Protein AF-A0A8D8M6K4-F1 (afdb_monomer_lite)

Radius of gyration: 22.39 Å; chains: 1; bounding box: 41×68×42 Å

Secondary structure (DSSP, 8-state):
----------PPPPGGG---TTTTT-PPP-TTPPPP-----HHHHS---B----TTSHHHHHHHHHH--SS---EEEETTEEEEGGGGGTHHHHHT----TT-------TTS--

Sequence (114 aa):
MLSNGGCDSMRAMPMKQWKSPWFANIQPPNPNRPKYVPSQDPSVRMLQYEEFCSENGEIKQLLQSTFTNSFRKGYVRTREVCLPEYYKDFGDQILDMDVRDDDVWMCSFPKSGE

Organism: NCBI:txid428564

Foldseek 3Di:
DDDPPDPDDPDPDPPPPPPDPVPVPPDDQDPPPPPDDQDPDPLLQDWDKADDDDPVCVVQVCQCVPPDDPVQHGWIDTPNDIDGPCCVVCVNVVSVPDDDSPDDDDDDDPPPPD

pLDDT: mean 75.3, std 18.29, range [32.88, 93.69]

InterPro domains:
  IPR027417 P-loop containing nucleoside triphosphate hydrolase [G3DSA:3.40.50.300] (43-114)
  IPR027417 P-loop containing nucleoside triphosphate hydrolase [SSF52540] (71-113)

Structure (mmCIF, N/CA/C/O backbone):
data_AF-A0A8D8M6K4-F1
#
_entry.id   AF-A0A8D8M6K4-F1
#
loop_
_atom_site.group_PDB
_atom_site.id
_atom_site.type_symbol
_atom_site.label_atom_id
_atom_site.label_alt_id
_atom_site.label_comp_id
_atom_site.label_asym_id
_atom_site.label_entity_id
_atom_site.label_seq_id
_atom_site.pdbx_PDB_ins_code
_atom_site.Cartn_x
_atom_site.Cartn_y
_atom_site.Cartn_z
_atom_site.occupancy
_atom_site.B_iso_or_equiv
_atom_site.auth_seq_id
_atom_site.auth_comp_id
_atom_site.auth_asym_id
_atom_site.auth_atom_id
_atom_site.pdbx_PDB_model_num
ATOM 1 N N . MET A 1 1 ? 3.017 51.948 -11.604 1.00 37.12 1 MET A N 1
ATOM 2 C CA . MET A 1 1 ? 2.982 51.346 -12.954 1.00 37.12 1 MET A CA 1
ATOM 3 C C . MET A 1 1 ? 3.620 49.976 -12.847 1.00 37.12 1 MET A C 1
ATOM 5 O O . MET A 1 1 ? 4.673 49.867 -12.235 1.00 37.12 1 MET A O 1
ATOM 9 N N . LEU A 1 2 ? 2.893 48.949 -13.278 1.00 34.75 2 LEU A N 1
ATOM 10 C CA . LEU A 1 2 ? 3.149 47.543 -12.971 1.00 34.75 2 LEU A CA 1
ATOM 11 C C . LEU A 1 2 ? 4.446 47.041 -13.622 1.00 34.75 2 LEU A C 1
ATOM 13 O O . LEU A 1 2 ? 4.716 47.319 -14.787 1.00 34.75 2 LEU A O 1
ATOM 17 N N . SER A 1 3 ? 5.227 46.299 -12.839 1.00 34.25 3 SER A N 1
ATOM 18 C CA . SER A 1 3 ? 6.395 45.541 -13.271 1.00 34.25 3 SER A CA 1
ATOM 19 C C . SER A 1 3 ? 5.965 44.360 -14.142 1.00 34.25 3 SER A C 1
ATOM 21 O O . SER A 1 3 ? 5.304 43.442 -13.654 1.00 34.25 3 SER A O 1
ATOM 23 N N . ASN A 1 4 ? 6.388 44.342 -15.404 1.00 36.78 4 ASN A N 1
ATOM 24 C CA . ASN A 1 4 ? 6.349 43.136 -16.226 1.00 36.78 4 ASN A CA 1
ATOM 25 C C . ASN A 1 4 ? 7.514 42.225 -15.812 1.00 36.78 4 ASN A C 1
ATOM 27 O O . ASN A 1 4 ? 8.597 42.276 -16.389 1.00 36.78 4 ASN A O 1
ATOM 31 N N . GLY A 1 5 ? 7.298 41.426 -14.765 1.00 34.69 5 GLY A N 1
ATOM 32 C CA . GLY A 1 5 ? 8.163 40.306 -14.405 1.00 34.69 5 GLY A CA 1
ATOM 33 C C . GLY A 1 5 ? 7.831 39.119 -15.299 1.00 34.69 5 GLY A C 1
ATOM 34 O O . GLY A 1 5 ? 6.907 38.364 -15.007 1.00 34.69 5 GLY A O 1
ATOM 35 N N . GLY A 1 6 ? 8.547 39.013 -16.417 1.00 32.88 6 GLY A N 1
ATOM 36 C CA . GLY A 1 6 ? 8.436 37.914 -17.366 1.00 32.88 6 GLY A CA 1
ATOM 37 C C . GLY A 1 6 ? 8.743 36.572 -16.708 1.00 32.88 6 GLY A C 1
ATOM 38 O O . GLY A 1 6 ? 9.836 36.336 -16.198 1.00 32.88 6 GLY A O 1
ATOM 39 N N . CYS A 1 7 ? 7.739 35.705 -16.751 1.00 40.34 7 CYS A N 1
ATOM 40 C CA . CYS A 1 7 ? 7.872 34.261 -16.798 1.00 40.34 7 CYS A CA 1
ATOM 41 C C . CYS A 1 7 ? 8.846 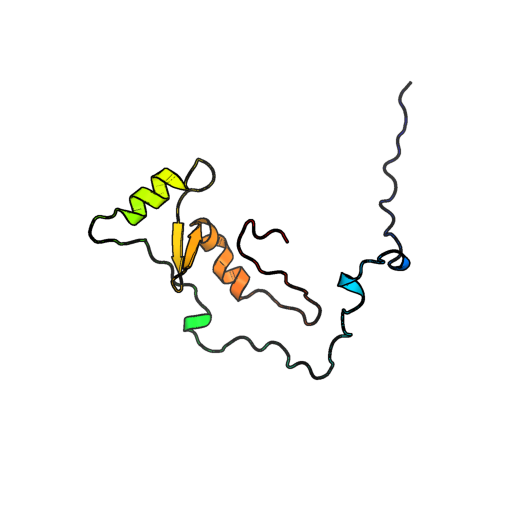33.907 -17.933 1.00 40.34 7 CYS A C 1
ATOM 43 O O . CYS A 1 7 ? 8.442 33.850 -19.088 1.00 40.34 7 CYS A O 1
ATOM 45 N N . ASP A 1 8 ? 10.120 33.694 -17.619 1.00 38.94 8 ASP A N 1
ATOM 46 C CA . ASP A 1 8 ? 11.066 33.125 -18.570 1.00 38.94 8 ASP A CA 1
ATOM 47 C C . ASP A 1 8 ? 12.019 32.158 -17.869 1.00 38.94 8 ASP A C 1
ATOM 49 O O . ASP A 1 8 ? 12.852 32.528 -17.044 1.00 38.94 8 ASP A O 1
ATOM 53 N N . SER A 1 9 ? 11.919 30.898 -18.298 1.00 43.06 9 SER A N 1
ATOM 54 C CA . SER A 1 9 ? 13.020 29.942 -18.340 1.00 43.06 9 SER A CA 1
ATOM 55 C C . SER A 1 9 ? 13.633 29.556 -16.984 1.00 43.06 9 SER A C 1
ATOM 57 O O . SER A 1 9 ? 14.734 29.993 -16.638 1.00 43.06 9 SER A O 1
ATOM 59 N N . MET A 1 10 ? 13.053 28.544 -16.323 1.00 41.06 10 MET A N 1
ATOM 60 C CA . MET A 1 10 ? 13.883 27.554 -15.618 1.00 41.06 10 MET A CA 1
ATOM 61 C C . MET A 1 10 ? 14.760 26.857 -16.663 1.00 41.06 10 MET A C 1
ATOM 63 O O . MET A 1 10 ? 14.402 25.844 -17.258 1.00 41.06 10 MET A O 1
ATOM 67 N N . ARG A 1 11 ? 15.897 27.484 -16.961 1.00 48.31 11 ARG A N 1
ATOM 68 C CA . ARG A 1 11 ? 16.916 26.949 -17.851 1.00 48.31 11 ARG A CA 1
ATOM 69 C C . ARG A 1 11 ? 17.529 25.761 -17.116 1.00 48.31 11 ARG A C 1
ATOM 71 O O . ARG A 1 11 ? 18.027 25.934 -16.005 1.00 48.31 11 ARG A O 1
ATOM 78 N N . ALA A 1 12 ? 17.466 24.572 -17.7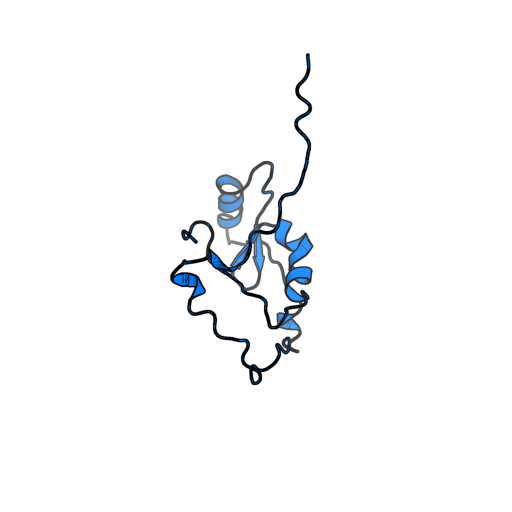13 1.00 52.44 12 ALA A N 1
ATOM 79 C CA . ALA A 1 12 ? 18.151 23.395 -17.195 1.00 52.44 12 ALA A CA 1
ATOM 80 C C . ALA A 1 12 ? 19.613 23.762 -16.897 1.00 52.44 12 ALA A C 1
ATOM 82 O O . ALA A 1 12 ? 20.344 24.209 -17.787 1.00 52.44 12 ALA A O 1
ATOM 83 N N . MET A 1 13 ? 20.021 23.644 -15.633 1.00 43.19 13 MET A N 1
ATOM 84 C CA . MET A 1 13 ? 21.399 23.924 -15.257 1.00 43.19 13 MET A CA 1
ATOM 85 C C . MET A 1 13 ? 22.311 22.810 -15.792 1.00 43.19 13 MET A C 1
ATOM 87 O O . MET A 1 13 ? 21.968 21.632 -15.678 1.00 43.19 13 MET A O 1
ATOM 91 N N . PRO A 1 14 ? 23.477 23.140 -16.377 1.00 51.41 14 PRO A N 1
ATOM 92 C CA . PRO A 1 14 ? 24.409 22.134 -16.872 1.00 51.41 14 PRO A CA 1
ATOM 93 C C . PRO A 1 14 ? 24.903 21.236 -15.730 1.00 51.41 14 PRO A C 1
ATOM 95 O O . PRO A 1 14 ? 25.371 21.745 -14.713 1.00 51.41 14 PRO A O 1
ATOM 98 N N . MET A 1 15 ? 24.906 19.912 -15.937 1.00 51.25 15 MET A N 1
ATOM 99 C CA . MET A 1 15 ? 25.318 18.867 -14.970 1.00 51.25 15 MET A CA 1
ATOM 100 C C . MET A 1 15 ? 26.728 19.024 -14.352 1.00 51.25 15 MET A C 1
ATOM 102 O O . MET A 1 15 ? 27.127 18.246 -13.492 1.00 51.25 15 MET A O 1
ATOM 106 N N . LYS A 1 16 ? 27.514 20.028 -14.749 1.00 49.31 16 LYS A N 1
ATOM 107 C CA . LYS A 1 16 ? 28.923 20.195 -14.360 1.00 49.31 16 LYS A CA 1
ATOM 108 C C . LYS A 1 16 ? 29.142 20.780 -12.955 1.00 49.31 16 LYS A C 1
ATOM 110 O O . LYS A 1 16 ? 30.292 20.922 -12.550 1.00 49.31 16 LYS A O 1
ATOM 115 N N . GLN A 1 17 ? 28.086 21.133 -12.217 1.00 45.94 17 GLN A N 1
ATOM 116 C CA . GLN A 1 17 ? 28.198 21.751 -10.883 1.00 45.94 17 GLN A CA 1
ATOM 117 C C . GLN A 1 17 ? 27.845 20.830 -9.707 1.00 45.94 17 GLN A C 1
ATOM 119 O O . GLN A 1 17 ? 27.994 21.237 -8.557 1.00 45.94 17 GLN A O 1
ATOM 124 N N . TRP A 1 18 ? 27.459 19.576 -9.952 1.00 50.31 18 TRP A N 1
ATOM 125 C CA . TRP A 1 18 ? 27.117 18.649 -8.875 1.00 50.31 18 TRP A CA 1
ATOM 126 C C . TRP A 1 18 ? 28.378 18.024 -8.244 1.00 50.31 18 TRP A C 1
ATOM 128 O O . TRP A 1 18 ? 28.733 16.883 -8.516 1.00 50.31 18 TRP A O 1
ATOM 138 N N . LYS A 1 19 ? 29.096 18.773 -7.395 1.00 46.31 19 LYS A N 1
ATOM 139 C CA . LYS A 1 19 ? 30.249 18.267 -6.615 1.00 46.31 19 LYS A CA 1
ATOM 140 C C . LYS A 1 19 ? 29.826 17.659 -5.273 1.00 46.31 19 LYS A C 1
ATOM 142 O O . LYS A 1 19 ? 30.417 17.951 -4.239 1.00 46.31 19 LYS A O 1
ATOM 147 N N . SER A 1 20 ? 28.781 16.839 -5.275 1.00 53.75 20 SER A N 1
ATOM 148 C CA . SER A 1 20 ? 28.431 16.054 -4.090 1.00 53.75 20 SER A CA 1
ATOM 149 C C . SER A 1 20 ? 29.238 14.747 -4.101 1.00 53.75 20 SER A C 1
ATOM 151 O O . SER A 1 20 ? 29.188 14.041 -5.112 1.00 53.75 20 SER A O 1
ATOM 153 N N . PRO A 1 21 ? 29.952 14.387 -3.013 1.00 56.56 21 PRO A N 1
ATOM 154 C CA . PRO A 1 21 ? 30.685 13.119 -2.912 1.00 56.56 21 PRO A CA 1
ATOM 155 C C . PRO A 1 21 ? 29.800 11.890 -3.165 1.00 56.56 21 PRO A C 1
ATOM 157 O O . PRO A 1 21 ? 30.285 10.864 -3.628 1.00 56.56 21 PRO A O 1
ATOM 160 N N . TRP A 1 22 ? 28.494 12.022 -2.919 1.00 53.97 22 TRP A N 1
ATOM 161 C CA . TRP A 1 22 ? 27.492 10.976 -3.114 1.00 53.97 22 TRP A CA 1
ATOM 162 C C . TRP A 1 22 ? 27.282 10.587 -4.582 1.00 53.97 22 TRP A C 1
ATOM 164 O O . TRP A 1 22 ? 26.998 9.433 -4.877 1.00 53.97 22 TRP A O 1
ATOM 174 N N . PHE A 1 23 ? 27.469 11.523 -5.516 1.00 52.75 23 PHE A N 1
ATOM 175 C CA . PHE A 1 23 ? 27.247 11.276 -6.946 1.00 52.75 23 PHE A CA 1
ATOM 176 C C . PHE A 1 23 ? 28.527 10.872 -7.687 1.00 52.75 23 PHE A C 1
ATOM 178 O O . PHE A 1 23 ? 28.463 10.436 -8.833 1.00 52.75 23 PHE A O 1
ATOM 185 N N . ALA A 1 24 ? 29.692 10.974 -7.039 1.00 54.94 24 ALA A N 1
ATOM 186 C CA . ALA A 1 24 ? 30.980 10.634 -7.643 1.00 54.94 24 ALA A CA 1
ATOM 187 C C . ALA A 1 24 ? 31.166 9.121 -7.891 1.00 54.94 24 ALA A C 1
ATOM 189 O O . ALA A 1 24 ? 32.056 8.742 -8.646 1.00 54.94 24 ALA A O 1
ATOM 190 N N . ASN A 1 25 ? 30.325 8.274 -7.285 1.00 54.53 25 ASN A N 1
ATOM 191 C CA . ASN A 1 25 ? 30.414 6.811 -7.344 1.00 54.53 25 ASN A CA 1
ATOM 192 C C . ASN A 1 25 ? 29.244 6.140 -8.079 1.00 54.53 25 ASN A C 1
ATOM 194 O O . ASN A 1 25 ? 29.075 4.924 -7.966 1.00 54.53 25 ASN A O 1
ATOM 198 N N . ILE A 1 26 ? 28.442 6.890 -8.843 1.00 60.25 26 ILE A N 1
ATOM 199 C CA . ILE A 1 26 ? 27.442 6.264 -9.713 1.00 60.25 26 ILE A CA 1
ATOM 200 C C . ILE A 1 26 ? 28.199 5.535 -10.824 1.00 60.25 26 ILE A C 1
ATOM 202 O O . ILE A 1 26 ? 28.735 6.149 -11.747 1.00 60.25 26 ILE A O 1
ATOM 206 N N . GLN A 1 27 ? 28.299 4.213 -10.692 1.00 61.09 27 GLN A N 1
ATOM 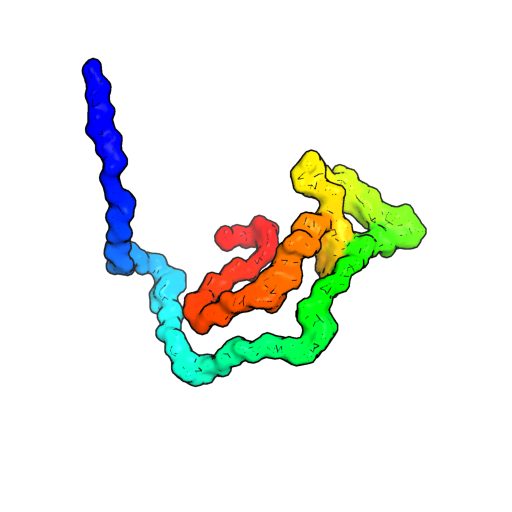207 C CA . GLN A 1 27 ? 28.905 3.374 -11.715 1.00 61.09 27 GLN A CA 1
ATOM 208 C C . GLN A 1 27 ? 28.070 3.453 -12.999 1.00 61.09 27 GLN A C 1
ATOM 210 O O . GLN A 1 27 ? 26.838 3.491 -12.920 1.00 61.09 27 GLN A O 1
ATOM 215 N N . PRO A 1 28 ? 28.710 3.460 -14.183 1.00 66.19 28 PRO A N 1
ATOM 216 C CA . PRO A 1 28 ? 27.977 3.355 -15.434 1.00 66.19 28 PRO A CA 1
ATOM 217 C C . PRO A 1 28 ? 27.130 2.071 -15.438 1.00 66.19 28 PRO A C 1
ATOM 219 O O . PRO A 1 28 ? 27.519 1.082 -14.803 1.00 66.19 28 PRO A O 1
ATOM 222 N N . PRO A 1 29 ? 25.984 2.060 -16.143 1.00 66.12 29 PRO A N 1
ATOM 223 C CA . PRO A 1 29 ? 25.121 0.888 -16.203 1.00 66.12 29 PRO A CA 1
ATOM 224 C C . PRO A 1 29 ? 25.927 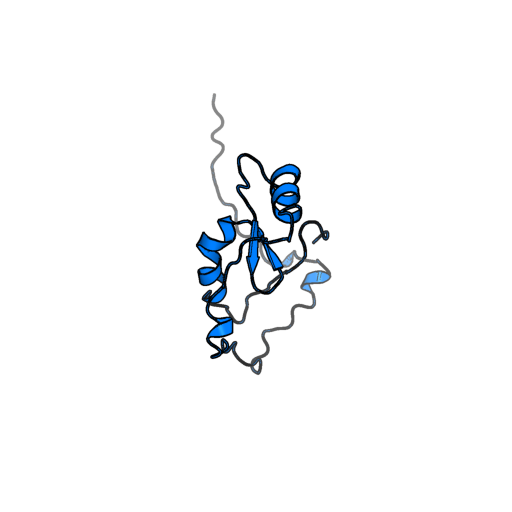-0.340 -16.643 1.00 66.12 29 PRO A C 1
ATOM 226 O O . PRO A 1 29 ? 26.585 -0.327 -17.683 1.00 66.12 29 PRO A O 1
ATOM 229 N N . ASN A 1 30 ? 25.919 -1.389 -15.815 1.00 69.25 30 ASN A N 1
ATOM 230 C CA . ASN A 1 30 ? 26.629 -2.631 -16.105 1.00 69.25 30 ASN A CA 1
ATOM 231 C C . ASN A 1 30 ? 25.919 -3.342 -17.273 1.00 69.25 30 ASN A C 1
ATOM 233 O O . ASN A 1 30 ? 24.785 -3.784 -17.084 1.00 69.25 30 ASN A O 1
ATOM 237 N N . PRO A 1 31 ? 26.565 -3.511 -18.443 1.00 71.62 31 PRO A N 1
ATOM 238 C CA . PRO A 1 31 ? 25.943 -4.143 -19.609 1.00 71.62 31 PRO A CA 1
ATOM 239 C C . PRO A 1 31 ? 25.615 -5.628 -19.388 1.00 71.62 31 PRO A C 1
ATOM 241 O O . PRO A 1 31 ? 24.819 -6.195 -20.128 1.00 71.62 31 PRO A O 1
ATOM 244 N N . ASN A 1 32 ? 26.201 -6.249 -18.359 1.00 76.06 32 ASN A N 1
ATOM 245 C CA . ASN A 1 32 ? 25.934 -7.625 -17.946 1.00 76.06 32 ASN A CA 1
ATOM 246 C C . ASN A 1 32 ? 24.987 -7.708 -16.738 1.00 76.06 32 ASN A C 1
ATOM 248 O O . ASN A 1 32 ? 24.860 -8.779 -16.140 1.00 76.06 32 ASN A O 1
ATOM 252 N N . ARG A 1 33 ? 24.351 -6.599 -16.326 1.00 69.56 33 ARG A N 1
ATOM 253 C CA . ARG A 1 33 ? 23.313 -6.654 -15.294 1.00 69.56 33 ARG A CA 1
ATOM 254 C C . ARG A 1 33 ? 22.178 -7.540 -15.826 1.00 69.56 33 ARG A C 1
ATOM 256 O O . ARG A 1 33 ? 21.667 -7.264 -16.912 1.00 69.56 33 ARG A O 1
ATOM 263 N N . PRO A 1 34 ? 21.775 -8.597 -15.103 1.00 69.94 34 PRO A N 1
ATOM 264 C CA . PRO A 1 34 ? 20.596 -9.351 -15.487 1.00 69.94 34 PRO A CA 1
ATOM 265 C C . PRO A 1 34 ? 19.399 -8.402 -15.490 1.00 69.94 34 PRO A C 1
ATOM 267 O O . PRO A 1 34 ? 19.177 -7.679 -14.517 1.00 69.94 34 PRO A O 1
A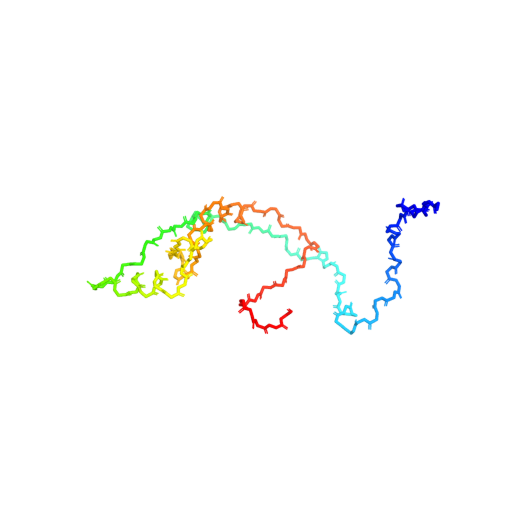TOM 270 N N . LYS A 1 35 ? 18.650 -8.392 -16.595 1.00 71.56 35 LYS A N 1
ATOM 271 C CA . LYS A 1 35 ? 17.398 -7.639 -16.674 1.00 71.56 35 LYS A CA 1
ATOM 272 C C . LYS A 1 35 ? 16.477 -8.102 -15.556 1.00 71.56 35 LYS A C 1
ATOM 274 O O . LYS A 1 35 ? 16.459 -9.292 -15.231 1.00 71.56 35 LYS A O 1
ATOM 279 N N . TYR A 1 36 ? 15.718 -7.176 -14.983 1.00 70.62 36 TYR A N 1
ATOM 280 C CA . TYR A 1 36 ? 14.682 -7.550 -14.034 1.00 70.62 36 TYR A CA 1
ATOM 281 C C . TYR A 1 36 ? 13.716 -8.531 -14.712 1.00 70.62 36 TYR A C 1
ATOM 283 O O . TYR A 1 36 ? 13.134 -8.234 -15.755 1.00 70.62 36 TYR A O 1
ATOM 291 N N . VAL A 1 37 ? 13.587 -9.725 -14.135 1.00 68.50 37 VAL A N 1
ATOM 292 C CA . VAL A 1 37 ? 12.590 -10.715 -14.542 1.00 68.50 37 VAL A CA 1
ATOM 293 C C . VAL A 1 37 ? 11.606 -10.820 -13.387 1.00 68.50 37 VAL A C 1
ATOM 295 O O . VAL A 1 37 ? 11.982 -11.332 -12.328 1.00 68.50 37 VAL A O 1
ATOM 298 N N . PRO A 1 38 ? 10.369 -10.322 -13.534 1.00 68.19 38 PRO A N 1
ATOM 299 C CA . PRO A 1 38 ? 9.419 -10.394 -12.443 1.00 68.19 38 PRO A CA 1
ATOM 300 C C . PRO A 1 38 ? 9.075 -11.856 -12.136 1.00 68.19 38 PRO A C 1
ATOM 302 O O . PRO A 1 38 ? 8.937 -12.687 -13.043 1.00 68.19 38 PRO A O 1
ATOM 305 N N . SER A 1 39 ? 8.953 -12.166 -10.841 1.00 69.88 39 SER A N 1
ATOM 306 C CA . SER A 1 39 ? 8.663 -13.521 -10.364 1.00 69.88 39 SER A CA 1
ATOM 307 C C . SER A 1 39 ? 7.414 -14.080 -11.052 1.00 69.88 39 SER A C 1
ATOM 309 O O . SER A 1 39 ? 6.422 -13.371 -11.246 1.00 69.88 39 SER A O 1
ATOM 311 N N . GLN A 1 40 ? 7.470 -15.354 -11.435 1.00 72.56 40 GLN A N 1
ATOM 312 C CA . GLN A 1 40 ? 6.322 -16.082 -11.984 1.00 72.56 40 GLN A CA 1
ATOM 313 C C . GLN A 1 40 ? 5.430 -16.668 -10.878 1.00 72.56 40 GLN A C 1
ATOM 315 O O . GLN A 1 40 ? 4.397 -17.255 -11.180 1.00 72.56 40 GLN A O 1
ATOM 320 N N . ASP A 1 41 ? 5.818 -16.516 -9.607 1.00 77.56 41 ASP A N 1
ATOM 321 C CA . ASP A 1 41 ? 5.034 -16.979 -8.466 1.00 77.56 41 ASP A CA 1
ATOM 322 C C . ASP A 1 41 ? 3.743 -16.143 -8.315 1.00 77.56 41 ASP A C 1
ATOM 324 O O . ASP A 1 41 ? 3.820 -14.940 -8.029 1.00 77.56 41 ASP A O 1
ATOM 328 N N . PRO A 1 42 ? 2.551 -16.754 -8.464 1.00 67.94 42 PRO A N 1
ATOM 329 C CA . PRO A 1 42 ? 1.271 -16.056 -8.350 1.00 67.94 42 PRO A CA 1
ATOM 330 C C . PRO A 1 42 ? 1.044 -15.422 -6.973 1.00 67.94 42 PRO A C 1
ATOM 332 O O . PRO A 1 42 ? 0.389 -14.385 -6.879 1.00 67.94 42 PRO A O 1
ATOM 335 N N . SER A 1 43 ? 1.607 -16.001 -5.906 1.00 68.12 43 SER A N 1
ATOM 336 C CA . SER A 1 43 ? 1.491 -15.468 -4.538 1.00 68.12 43 SER A CA 1
ATOM 337 C C . SER A 1 43 ? 2.251 -14.147 -4.351 1.00 68.12 43 SER A C 1
ATOM 339 O O . SER A 1 43 ? 1.940 -13.341 -3.469 1.00 68.12 43 SER A O 1
ATOM 341 N N . VAL A 1 44 ? 3.222 -13.884 -5.230 1.00 69.88 44 VAL A N 1
ATOM 342 C CA . VAL A 1 44 ? 4.009 -12.648 -5.245 1.00 69.88 44 VAL A CA 1
ATOM 343 C C . VAL A 1 44 ? 3.340 -11.567 -6.107 1.00 69.88 44 VAL A C 1
ATOM 345 O O . VAL A 1 44 ? 3.583 -10.379 -5.890 1.00 69.88 44 VAL A O 1
ATOM 348 N N . ARG A 1 45 ? 2.455 -11.956 -7.031 1.00 71.44 45 ARG A N 1
ATOM 349 C CA . ARG A 1 45 ? 1.812 -11.059 -8.005 1.00 71.44 45 ARG A CA 1
ATOM 350 C C . ARG A 1 45 ? 0.543 -10.374 -7.511 1.00 71.44 45 ARG A C 1
ATOM 352 O O . ARG A 1 45 ? 0.236 -9.305 -8.009 1.00 71.44 45 ARG A O 1
ATOM 359 N N . MET A 1 46 ? -0.175 -10.960 -6.556 1.00 77.75 46 MET A N 1
ATOM 360 C CA . MET A 1 46 ? -1.370 -10.334 -5.982 1.00 77.75 46 MET A CA 1
ATOM 361 C C . MET A 1 46 ? -1.177 -10.023 -4.505 1.00 77.75 46 MET A C 1
ATOM 363 O O . MET A 1 46 ? -0.750 -10.883 -3.727 1.00 77.75 46 MET A O 1
ATOM 367 N N . LEU A 1 47 ? -1.509 -8.793 -4.110 1.00 85.69 47 LEU A N 1
ATOM 368 C CA . LEU A 1 47 ? -1.532 -8.419 -2.705 1.00 85.69 47 LEU A CA 1
ATOM 369 C C . LEU A 1 47 ? -2.789 -8.966 -2.040 1.00 85.69 47 LEU A C 1
ATOM 371 O O . LEU A 1 47 ? -3.918 -8.705 -2.448 1.00 85.69 47 LEU A O 1
ATOM 375 N N . GLN A 1 48 ? -2.577 -9.721 -0.969 1.00 90.25 48 GLN A N 1
ATOM 376 C CA . GLN A 1 48 ? -3.647 -10.132 -0.073 1.00 90.25 48 GLN A CA 1
ATOM 377 C C . GLN A 1 48 ? -3.686 -9.156 1.095 1.00 90.25 48 GLN A C 1
ATOM 379 O O . GLN A 1 48 ? -2.652 -8.870 1.708 1.00 90.25 48 GLN A O 1
ATOM 384 N N . TYR A 1 49 ? -4.874 -8.624 1.367 1.00 92.06 49 TYR A N 1
ATOM 385 C CA . TYR A 1 49 ? -5.109 -7.673 2.442 1.00 92.06 49 TYR A CA 1
ATOM 386 C C . TYR A 1 49 ? -5.977 -8.306 3.513 1.00 92.06 49 TYR A C 1
ATOM 388 O O . TYR A 1 49 ? -7.054 -8.829 3.233 1.00 92.06 49 TYR A O 1
ATOM 396 N N . GLU A 1 50 ? -5.521 -8.190 4.747 1.00 91.31 50 GLU A N 1
ATOM 397 C CA . GLU A 1 50 ? -6.181 -8.729 5.920 1.00 91.31 50 GLU A CA 1
ATOM 398 C C . GLU A 1 50 ? -6.500 -7.600 6.898 1.00 91.31 50 GLU A C 1
ATOM 400 O O . GLU A 1 50 ? -5.765 -6.612 7.026 1.00 91.31 50 GLU A O 1
ATOM 405 N N . GLU A 1 51 ? -7.609 -7.750 7.617 1.00 87.12 51 GLU A N 1
ATOM 406 C CA . GLU A 1 51 ? -7.879 -6.915 8.779 1.00 87.12 51 GLU A CA 1
ATOM 407 C C . GLU A 1 51 ? -7.013 -7.342 9.968 1.00 87.12 51 GLU A C 1
ATOM 409 O O . GLU A 1 51 ? -6.675 -8.513 10.143 1.00 87.12 51 GLU A O 1
ATOM 414 N N . PHE A 1 52 ? -6.708 -6.390 10.850 1.00 84.38 52 PHE A N 1
ATOM 415 C CA . PHE A 1 52 ? -6.086 -6.700 12.132 1.00 84.38 52 PHE A CA 1
ATOM 416 C C . PHE A 1 52 ? -7.097 -7.390 13.054 1.00 84.38 52 PHE A C 1
ATOM 418 O O . PHE A 1 52 ? -7.897 -6.730 13.718 1.00 84.38 52 PHE A O 1
ATOM 425 N N . CYS A 1 53 ? -7.041 -8.721 13.108 1.00 72.44 53 CYS A N 1
ATOM 426 C CA . CYS A 1 53 ? -7.788 -9.521 14.070 1.00 72.44 53 CYS A CA 1
ATOM 427 C C . CYS A 1 53 ? -6.884 -9.833 15.275 1.00 72.44 53 CYS A C 1
ATOM 429 O O . CYS A 1 53 ? -5.815 -10.419 15.124 1.00 72.44 53 CYS A O 1
ATOM 431 N N . SER A 1 54 ? -7.291 -9.408 16.470 1.00 77.44 54 SER A N 1
ATOM 432 C CA . SER A 1 54 ? -6.687 -9.827 17.746 1.00 77.44 54 SER A CA 1
ATOM 433 C C . SER A 1 54 ? -7.803 -10.376 18.625 1.00 77.44 54 SER A C 1
ATOM 435 O O . SER A 1 54 ? -8.944 -9.953 18.439 1.00 77.44 54 SER A O 1
ATOM 437 N N . GLU A 1 55 ? -7.494 -11.284 19.555 1.00 74.56 55 GLU A N 1
ATOM 438 C CA . GLU A 1 55 ? -8.492 -11.987 20.387 1.00 74.56 55 GLU A CA 1
ATOM 439 C C . GLU A 1 55 ? -9.523 -11.033 21.018 1.00 74.56 55 GLU A C 1
ATOM 441 O O . GLU A 1 55 ? -10.710 -11.345 21.054 1.00 74.56 55 GLU A O 1
ATOM 446 N N . ASN A 1 56 ? -9.089 -9.823 21.390 1.00 81.88 56 ASN A N 1
ATOM 447 C CA . ASN A 1 56 ? -9.934 -8.783 21.984 1.00 81.88 56 ASN A CA 1
ATOM 448 C C . ASN A 1 56 ? -10.157 -7.551 21.079 1.00 81.88 56 ASN A C 1
ATOM 450 O O . ASN A 1 56 ? -10.770 -6.570 21.496 1.00 81.88 56 ASN A O 1
ATOM 454 N N . GLY A 1 57 ? -9.623 -7.538 19.854 1.00 83.94 57 GLY A N 1
ATOM 455 C CA . GLY A 1 57 ? -9.681 -6.374 18.955 1.00 83.94 57 GLY A CA 1
ATOM 456 C C . GLY A 1 57 ? -8.811 -5.175 19.375 1.00 83.94 57 GLY A C 1
ATOM 457 O O . GLY A 1 57 ? -8.883 -4.120 18.740 1.00 83.94 57 GLY A O 1
ATOM 458 N N . GLU A 1 58 ? -7.971 -5.324 20.401 1.00 90.31 58 GLU A N 1
ATOM 459 C CA . GLU A 1 58 ? -7.125 -4.268 20.977 1.00 90.31 58 GLU A CA 1
ATOM 460 C C . GLU A 1 58 ? -6.234 -3.588 19.933 1.00 90.31 58 GLU A C 1
ATOM 462 O O . GLU A 1 58 ? -6.158 -2.361 19.883 1.00 90.31 58 GLU A O 1
ATOM 467 N N . ILE A 1 59 ? -5.615 -4.366 19.039 1.00 89.19 59 ILE A N 1
ATOM 468 C CA . ILE A 1 59 ? -4.725 -3.823 18.000 1.00 89.19 59 ILE A CA 1
ATOM 469 C C . ILE A 1 59 ? -5.500 -2.909 17.044 1.00 89.19 59 ILE A C 1
ATOM 471 O O . ILE A 1 59 ? -5.040 -1.815 16.718 1.00 89.19 59 ILE A O 1
ATOM 475 N N . LYS A 1 60 ? -6.703 -3.321 16.627 1.00 88.25 60 LYS A N 1
ATOM 476 C CA . LYS A 1 60 ? -7.563 -2.527 15.738 1.00 88.25 60 LYS A CA 1
ATOM 477 C C . LYS A 1 60 ? -7.974 -1.215 16.411 1.00 88.25 60 LYS A C 1
ATOM 479 O O . LYS A 1 60 ? -7.906 -0.161 15.782 1.00 88.25 60 LYS A O 1
ATOM 484 N N . GLN A 1 61 ? -8.331 -1.257 17.696 1.00 90.94 61 GLN A N 1
ATOM 485 C CA . GLN A 1 61 ? -8.673 -0.055 18.466 1.00 90.94 61 GLN A CA 1
ATOM 486 C C . GLN A 1 61 ? -7.474 0.881 18.670 1.00 90.94 61 GLN A C 1
ATOM 488 O O . GLN A 1 61 ? -7.614 2.101 18.541 1.00 90.94 61 GLN A O 1
ATOM 493 N N . LEU A 1 62 ? -6.288 0.336 18.947 1.00 92.00 62 LEU A N 1
ATOM 494 C CA . LEU A 1 62 ? -5.062 1.118 19.095 1.00 92.00 62 LEU A CA 1
ATOM 495 C C . LEU A 1 62 ? -4.711 1.841 17.790 1.00 92.00 62 LEU A C 1
ATOM 497 O O . LEU A 1 62 ? -4.446 3.046 17.800 1.00 92.00 62 LEU A O 1
ATOM 501 N N . LEU A 1 63 ? -4.764 1.125 16.662 1.00 90.94 63 LEU A N 1
ATOM 502 C CA . LEU A 1 63 ? -4.509 1.696 15.340 1.00 90.94 63 LEU A CA 1
ATOM 503 C C . LEU A 1 63 ? -5.500 2.814 15.014 1.00 90.94 63 LEU A C 1
ATOM 505 O O . LEU A 1 63 ? -5.086 3.894 14.586 1.00 90.94 63 LEU A O 1
ATOM 509 N N . GLN A 1 64 ? -6.788 2.582 15.280 1.00 90.19 64 GLN A N 1
ATOM 510 C CA . GLN A 1 64 ? -7.825 3.577 15.039 1.00 90.19 64 GLN A CA 1
ATOM 511 C C . GLN A 1 64 ? -7.626 4.824 15.910 1.00 90.19 64 GLN A C 1
ATOM 513 O O . GLN A 1 64 ? -7.631 5.937 15.397 1.00 90.19 64 GLN A O 1
ATOM 518 N N . SER A 1 65 ? -7.408 4.666 17.213 1.00 92.19 65 SER A N 1
ATOM 519 C CA . SER A 1 65 ? -7.319 5.803 18.141 1.00 92.19 65 SER A CA 1
ATOM 520 C C . SER A 1 65 ? -6.032 6.621 18.003 1.00 92.19 65 SER A C 1
ATOM 522 O O . SER A 1 65 ? -6.053 7.825 18.245 1.00 92.19 65 SER A O 1
ATOM 524 N N . THR A 1 66 ? -4.924 5.993 17.599 1.00 93.69 66 THR A N 1
ATOM 525 C CA . THR A 1 66 ? -3.600 6.638 17.612 1.00 93.69 66 THR A CA 1
ATOM 526 C C . THR A 1 66 ? -3.172 7.155 16.240 1.00 93.69 66 THR A C 1
ATOM 528 O O . THR A 1 66 ? -2.509 8.188 16.148 1.00 93.69 66 THR A O 1
ATOM 531 N N . PHE A 1 67 ? -3.520 6.446 15.160 1.00 90.06 67 PHE A N 1
ATOM 532 C CA . PHE A 1 67 ? -2.916 6.675 13.843 1.00 90.06 67 PHE A CA 1
ATOM 533 C C . PHE A 1 67 ? -3.904 7.099 12.747 1.00 90.06 67 PHE A C 1
ATOM 535 O O . PHE A 1 67 ? -3.467 7.413 11.634 1.00 90.06 67 PHE A O 1
ATOM 542 N N . THR A 1 68 ? -5.208 7.156 13.041 1.00 91.25 68 THR A N 1
ATOM 543 C CA . THR A 1 68 ? -6.229 7.623 12.086 1.00 91.25 68 THR A CA 1
ATOM 544 C C . THR A 1 68 ? -6.637 9.073 12.334 1.00 91.25 68 THR A C 1
ATOM 546 O O . THR A 1 68 ? -6.502 9.608 13.431 1.00 91.25 68 THR A O 1
ATOM 549 N N . ASN A 1 69 ? -7.095 9.740 11.278 1.00 90.94 69 ASN A N 1
ATOM 550 C CA . ASN A 1 69 ? -7.670 11.083 11.317 1.00 90.94 69 ASN A CA 1
ATOM 551 C C . ASN A 1 69 ? -8.575 11.281 10.085 1.00 90.94 69 ASN A C 1
ATOM 553 O O . ASN A 1 69 ? -8.878 10.328 9.371 1.00 90.94 69 ASN A O 1
ATOM 557 N N . SER A 1 70 ? -8.994 12.515 9.794 1.00 87.00 70 SER A N 1
ATOM 558 C CA . SER A 1 70 ? -9.816 12.816 8.611 1.00 87.00 70 SER A CA 1
ATOM 559 C C . SER A 1 70 ? -9.181 12.391 7.274 1.00 87.00 70 SER A C 1
ATOM 561 O O . SER A 1 70 ? -9.909 12.124 6.320 1.00 87.00 70 SER A O 1
ATOM 563 N N . PHE A 1 71 ? -7.849 12.300 7.205 1.00 85.50 71 PHE A N 1
ATOM 564 C CA . PHE A 1 71 ? -7.084 11.924 6.012 1.00 85.50 71 PHE A CA 1
ATOM 565 C C . PHE A 1 71 ? -6.648 10.450 6.001 1.00 85.50 71 PHE A C 1
ATOM 567 O O . PHE A 1 71 ? -6.579 9.840 4.938 1.00 85.50 71 PHE A O 1
ATOM 574 N N . ARG A 1 72 ? -6.345 9.859 7.162 1.00 86.06 72 ARG A N 1
ATOM 575 C CA . ARG A 1 72 ? -5.929 8.4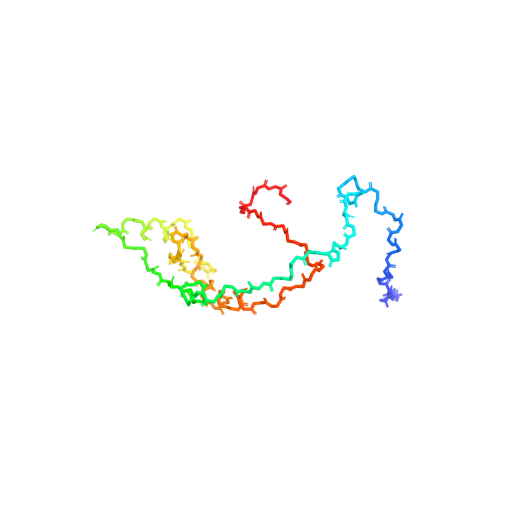53 7.298 1.00 86.06 72 ARG A CA 1
ATOM 576 C C . ARG A 1 72 ? -7.071 7.651 7.890 1.00 86.06 72 ARG A C 1
ATOM 578 O O . ARG A 1 72 ? -7.321 7.767 9.081 1.00 86.06 72 ARG A O 1
ATOM 585 N N . LYS A 1 73 ? -7.757 6.856 7.068 1.00 87.81 73 LYS A N 1
ATOM 586 C CA . LYS A 1 73 ? -9.015 6.203 7.468 1.00 87.81 73 LYS A CA 1
ATOM 587 C C . LYS A 1 73 ? -8.859 4.848 8.153 1.00 87.81 73 LYS A C 1
ATOM 589 O O . LYS A 1 73 ? -9.759 4.450 8.883 1.00 87.81 73 LYS A O 1
ATOM 594 N N . GLY A 1 74 ? -7.721 4.185 7.975 1.00 91.19 74 GLY A N 1
ATOM 595 C CA . GLY A 1 74 ? -7.503 2.857 8.527 1.00 91.19 74 GLY A CA 1
ATOM 596 C C . GLY A 1 74 ? -6.169 2.261 8.108 1.00 91.19 74 GLY A C 1
ATOM 597 O O . GLY A 1 74 ? -5.389 2.884 7.379 1.00 91.19 74 GLY A O 1
ATOM 598 N N . TYR A 1 75 ? -5.934 1.043 8.582 1.00 93.31 75 TYR A N 1
ATOM 599 C CA . TYR A 1 75 ? -4.742 0.251 8.317 1.00 93.31 75 TYR A CA 1
ATOM 600 C C . TYR A 1 75 ? -5.138 -1.187 8.000 1.00 93.31 75 TYR A C 1
ATOM 602 O O . TYR A 1 75 ? -6.086 -1.721 8.575 1.00 93.31 75 TYR A O 1
ATOM 610 N N . VAL A 1 76 ? -4.375 -1.812 7.112 1.00 93.06 76 VAL A N 1
ATOM 611 C CA . VAL A 1 76 ? -4.500 -3.218 6.737 1.00 93.06 76 VAL A CA 1
ATOM 612 C C . VAL A 1 76 ? -3.168 -3.930 6.868 1.00 93.06 76 VAL A C 1
ATOM 614 O O . VAL A 1 76 ? -2.103 -3.306 6.856 1.00 93.06 76 VAL A O 1
ATOM 617 N N . ARG A 1 77 ? -3.237 -5.250 6.993 1.00 92.25 77 ARG A N 1
ATOM 618 C CA . ARG A 1 77 ? -2.069 -6.115 6.989 1.00 92.25 77 ARG A CA 1
ATOM 619 C C . ARG A 1 77 ? -1.911 -6.749 5.612 1.00 92.25 77 ARG A C 1
ATOM 621 O O . ARG A 1 77 ? -2.884 -7.208 5.028 1.00 92.25 77 ARG A O 1
ATOM 628 N N . THR A 1 78 ? -0.694 -6.779 5.089 1.00 90.38 78 THR A N 1
ATOM 629 C CA . THR A 1 78 ? -0.344 -7.573 3.902 1.00 90.38 78 THR A CA 1
ATOM 630 C C . THR A 1 78 ? 1.067 -8.097 4.080 1.00 90.38 78 THR A C 1
ATOM 632 O O . THR A 1 78 ? 1.906 -7.358 4.581 1.00 90.38 78 THR A O 1
ATOM 635 N N . ARG A 1 79 ? 1.337 -9.365 3.742 1.00 85.31 79 ARG A N 1
ATOM 636 C CA . ARG A 1 79 ? 2.672 -9.992 3.889 1.00 85.31 79 ARG A CA 1
ATOM 637 C C . ARG A 1 79 ? 3.360 -9.638 5.216 1.00 85.31 79 ARG A C 1
ATOM 639 O O . ARG A 1 79 ? 4.509 -9.217 5.247 1.00 85.31 79 ARG A O 1
ATOM 646 N N . GLU A 1 80 ? 2.595 -9.738 6.301 1.00 86.62 80 GLU A N 1
ATOM 647 C CA . GLU A 1 80 ? 3.009 -9.420 7.673 1.00 86.62 80 GLU A CA 1
ATOM 648 C C . GLU A 1 80 ? 3.321 -7.945 7.996 1.00 86.62 80 GLU A C 1
ATOM 650 O O . GLU A 1 80 ? 3.531 -7.633 9.167 1.00 86.62 80 GLU A O 1
ATOM 655 N N . VAL A 1 81 ? 3.257 -7.020 7.034 1.00 90.75 81 VAL A N 1
ATOM 656 C CA . VAL A 1 81 ? 3.468 -5.580 7.252 1.00 90.75 81 VAL A CA 1
ATOM 657 C C . VAL A 1 81 ? 2.159 -4.816 7.453 1.00 90.75 81 VAL A C 1
ATOM 659 O O . VAL A 1 81 ? 1.106 -5.198 6.942 1.00 90.75 81 VAL A O 1
ATOM 662 N N . CYS A 1 82 ? 2.230 -3.714 8.204 1.00 92.19 82 CYS A N 1
ATOM 663 C CA . CYS A 1 82 ? 1.114 -2.799 8.444 1.00 92.19 82 CYS A CA 1
ATOM 664 C C . CYS A 1 82 ? 1.180 -1.625 7.466 1.00 92.19 82 CYS A C 1
ATOM 666 O O . CYS A 1 82 ? 2.140 -0.851 7.490 1.00 92.19 82 CYS A O 1
ATOM 668 N N . LEU A 1 83 ? 0.156 -1.483 6.627 1.00 92.94 83 LEU A N 1
ATOM 669 C CA . LEU A 1 83 ? 0.059 -0.418 5.635 1.00 92.94 83 LEU A CA 1
ATOM 670 C C . LEU A 1 83 ? -1.236 0.375 5.816 1.00 92.94 83 LEU A C 1
ATOM 672 O O . LEU A 1 83 ? -2.240 -0.175 6.271 1.00 92.94 83 LEU A O 1
ATOM 676 N N . PRO A 1 84 ? -1.251 1.667 5.461 1.00 92.50 84 PRO A N 1
ATOM 677 C CA . PRO A 1 84 ? -2.489 2.429 5.394 1.00 92.50 84 PRO A CA 1
ATOM 678 C C . PRO A 1 84 ? -3.501 1.781 4.444 1.00 92.50 84 PRO A C 1
ATOM 680 O O . PRO A 1 84 ? -3.130 1.261 3.396 1.00 92.50 84 PRO A O 1
ATOM 683 N N . GLU A 1 85 ? -4.788 1.879 4.762 1.00 93.44 85 GLU A N 1
ATOM 684 C CA . GLU A 1 85 ? -5.848 1.272 3.949 1.00 93.44 85 GLU A CA 1
ATOM 685 C C . GLU A 1 85 ? -5.875 1.782 2.500 1.00 93.44 85 GLU A C 1
ATOM 687 O O . GLU A 1 85 ? -6.110 0.997 1.585 1.00 93.44 85 GLU A O 1
ATOM 692 N N . TYR A 1 86 ? -5.551 3.060 2.281 1.00 92.44 86 TYR A N 1
ATOM 693 C CA . TYR A 1 86 ? -5.513 3.664 0.943 1.00 92.44 86 TYR A CA 1
ATOM 694 C C . TYR A 1 86 ? -4.458 3.026 0.017 1.00 92.44 86 TYR A C 1
ATOM 696 O O . TYR A 1 86 ? -4.506 3.213 -1.193 1.00 92.44 86 TYR A O 1
ATOM 704 N N . TYR A 1 87 ? -3.514 2.242 0.557 1.00 93.00 87 TYR A N 1
ATOM 705 C CA . TYR A 1 87 ? -2.548 1.486 -0.243 1.00 93.00 87 TYR A CA 1
ATOM 706 C C . TYR A 1 87 ? -3.218 0.458 -1.171 1.00 93.00 87 TYR A C 1
ATOM 708 O O . TYR A 1 87 ? -2.666 0.139 -2.220 1.00 93.00 87 TYR A O 1
ATOM 716 N N . LYS A 1 88 ? -4.425 -0.019 -0.831 1.00 92.81 88 LYS A N 1
ATOM 717 C CA . LYS A 1 88 ? -5.220 -0.919 -1.686 1.00 92.81 88 LYS A CA 1
ATOM 718 C C . LYS A 1 88 ? -5.489 -0.340 -3.076 1.00 92.81 88 LYS A C 1
ATOM 720 O O . LYS A 1 88 ? -5.595 -1.095 -4.033 1.00 92.81 88 LYS A O 1
ATOM 725 N N . ASP A 1 89 ? -5.564 0.984 -3.194 1.00 93.44 89 ASP A N 1
ATOM 726 C CA . ASP A 1 89 ? -5.959 1.647 -4.439 1.00 93.44 89 ASP A CA 1
ATOM 727 C C . ASP A 1 89 ? -4.865 1.564 -5.522 1.00 93.44 89 ASP A C 1
ATOM 729 O O . ASP A 1 89 ? -5.147 1.702 -6.713 1.00 93.44 89 ASP A O 1
ATOM 733 N N . PHE A 1 90 ? -3.607 1.345 -5.122 1.00 92.88 90 PHE A N 1
ATOM 734 C CA . PHE A 1 90 ? -2.452 1.380 -6.027 1.00 92.88 90 PHE A CA 1
ATOM 735 C C . PHE A 1 90 ? -1.386 0.310 -5.748 1.00 92.88 90 PHE A C 1
ATOM 737 O O . PHE A 1 90 ? -0.375 0.276 -6.446 1.00 92.88 90 PHE A O 1
ATOM 744 N N . GLY A 1 91 ? -1.579 -0.569 -4.761 1.00 91.62 91 GLY A N 1
ATOM 745 C CA . GLY A 1 91 ? -0.602 -1.600 -4.404 1.00 91.62 91 GLY A CA 1
ATOM 746 C C . GLY A 1 91 ? -0.254 -2.524 -5.574 1.00 91.62 91 GLY A C 1
ATOM 747 O O . GLY A 1 91 ? 0.925 -2.714 -5.867 1.00 91.62 91 GLY A O 1
ATOM 748 N N . ASP A 1 92 ? -1.263 -3.016 -6.295 1.00 89.31 92 ASP A N 1
ATOM 749 C CA . ASP A 1 92 ? -1.048 -3.867 -7.473 1.00 89.31 92 ASP A CA 1
ATOM 750 C C . ASP A 1 92 ? -0.375 -3.090 -8.619 1.00 89.31 92 ASP A C 1
ATOM 752 O O . ASP A 1 92 ? 0.511 -3.611 -9.289 1.00 89.31 92 ASP A O 1
ATOM 756 N N . GLN A 1 93 ? -0.689 -1.797 -8.778 1.00 89.81 93 GLN A N 1
ATOM 757 C CA . GLN A 1 93 ? -0.033 -0.940 -9.775 1.00 89.81 93 GLN A CA 1
ATOM 758 C C . GLN A 1 93 ? 1.464 -0.759 -9.486 1.00 89.81 93 GLN A C 1
ATOM 760 O O . GLN A 1 93 ? 2.255 -0.663 -10.419 1.00 89.81 93 GLN A O 1
ATOM 765 N N . ILE A 1 94 ? 1.865 -0.722 -8.209 1.00 90.94 94 ILE A N 1
ATOM 766 C CA . ILE A 1 94 ? 3.284 -0.701 -7.819 1.00 90.94 94 ILE A CA 1
ATOM 767 C C . ILE A 1 94 ? 3.957 -2.035 -8.154 1.00 90.94 94 ILE A C 1
ATOM 769 O O . ILE A 1 94 ? 5.104 -2.031 -8.596 1.00 90.94 94 ILE A O 1
ATOM 773 N N . LEU A 1 95 ? 3.275 -3.166 -7.945 1.00 87.25 95 LEU A N 1
ATOM 774 C CA . LEU A 1 95 ? 3.828 -4.486 -8.270 1.00 87.25 95 LEU A CA 1
ATOM 775 C C . LEU A 1 95 ? 4.018 -4.692 -9.777 1.00 87.25 95 LEU A C 1
ATOM 777 O O . LEU A 1 95 ? 4.983 -5.342 -10.179 1.00 87.25 95 LEU A O 1
ATOM 781 N N . ASP A 1 96 ? 3.126 -4.125 -10.586 1.00 86.75 96 ASP A N 1
ATOM 782 C CA . ASP A 1 96 ? 3.156 -4.214 -12.049 1.00 86.75 96 ASP A CA 1
ATOM 783 C C . ASP A 1 96 ? 3.876 -3.034 -12.724 1.00 86.75 96 ASP A C 1
ATOM 785 O O . ASP A 1 96 ? 3.880 -2.915 -13.951 1.00 86.75 96 ASP A O 1
ATOM 789 N N . MET A 1 97 ? 4.490 -2.150 -11.939 1.00 87.69 97 MET A N 1
ATOM 790 C CA . MET A 1 97 ? 5.206 -0.986 -12.443 1.00 87.69 97 MET A CA 1
ATOM 791 C C . MET A 1 97 ? 6.400 -1.400 -13.315 1.00 87.69 97 MET A C 1
ATOM 793 O O . MET A 1 97 ? 7.210 -2.249 -12.938 1.00 87.69 97 MET A O 1
ATOM 797 N N . ASP A 1 98 ? 6.529 -0.752 -14.473 1.00 88.19 98 ASP A N 1
ATOM 798 C CA . ASP A 1 98 ? 7.652 -0.948 -15.389 1.00 88.19 98 ASP A CA 1
ATOM 799 C C . ASP A 1 98 ? 8.931 -0.328 -14.806 1.00 88.19 98 ASP A C 1
ATOM 801 O O . ASP A 1 98 ? 9.046 0.896 -14.703 1.00 88.19 98 ASP A O 1
ATOM 805 N N . VAL A 1 99 ? 9.870 -1.181 -14.389 1.00 86.94 99 VAL A N 1
ATOM 806 C CA . VAL A 1 99 ? 11.158 -0.781 -13.804 1.00 86.94 99 VAL A CA 1
ATOM 807 C C . VAL A 1 99 ? 12.212 -0.711 -14.898 1.00 86.94 99 VAL A C 1
ATOM 809 O O . VAL A 1 99 ? 12.455 -1.693 -15.604 1.00 86.94 99 VAL A O 1
ATOM 812 N N . ARG A 1 100 ? 12.884 0.435 -15.003 1.00 83.06 100 ARG A N 1
ATOM 813 C CA . ARG A 1 100 ? 13.938 0.669 -15.992 1.00 83.06 100 ARG A CA 1
ATOM 814 C C . ARG A 1 100 ? 15.313 0.339 -15.435 1.00 83.06 100 ARG A C 1
ATOM 816 O O . ARG A 1 100 ? 15.559 0.372 -14.231 1.00 83.06 100 ARG A O 1
ATOM 823 N N . ASP A 1 101 ? 16.242 0.061 -16.343 1.00 83.19 101 ASP A N 1
ATOM 824 C CA . ASP A 1 101 ? 17.618 -0.300 -15.991 1.00 83.19 101 ASP A CA 1
ATOM 825 C C . ASP A 1 101 ? 18.411 0.867 -15.364 1.00 83.19 101 ASP A C 1
ATOM 827 O O . ASP A 1 101 ? 19.426 0.634 -14.701 1.00 83.19 101 ASP A O 1
ATOM 831 N N . ASP A 1 102 ? 17.965 2.108 -15.570 1.00 83.88 102 ASP A N 1
ATOM 832 C CA . ASP A 1 102 ? 18.565 3.341 -15.056 1.00 83.88 102 ASP A CA 1
ATOM 833 C C . ASP A 1 102 ? 17.830 3.940 -13.844 1.00 83.88 102 ASP A C 1
ATOM 835 O O . ASP A 1 102 ? 18.260 4.974 -13.325 1.00 83.88 102 ASP A O 1
ATOM 839 N N . ASP A 1 103 ? 16.773 3.287 -13.350 1.00 86.44 103 ASP A N 1
ATOM 840 C CA . ASP A 1 103 ? 16.062 3.754 -12.164 1.00 86.44 103 ASP A CA 1
ATOM 841 C C . ASP A 1 103 ? 16.928 3.614 -10.902 1.00 86.44 103 ASP A C 1
ATOM 843 O O . ASP A 1 103 ? 17.523 2.569 -10.615 1.00 86.44 103 ASP A O 1
ATOM 847 N N . VAL A 1 104 ? 16.949 4.675 -10.093 1.00 88.31 104 VAL A N 1
ATOM 848 C CA . VAL A 1 104 ? 17.608 4.699 -8.784 1.00 88.31 104 VAL A CA 1
ATOM 849 C C . VAL A 1 104 ? 16.545 4.868 -7.707 1.00 88.31 104 VAL A C 1
ATOM 851 O O . VAL A 1 104 ? 15.877 5.897 -7.632 1.00 88.31 104 VAL A O 1
ATOM 854 N N . TRP A 1 105 ? 16.410 3.853 -6.857 1.00 89.19 105 TRP A N 1
ATOM 855 C CA . TRP A 1 105 ? 15.440 3.816 -5.766 1.00 89.19 105 TRP A CA 1
ATOM 856 C C . TRP A 1 105 ? 16.131 4.078 -4.433 1.00 89.19 105 TRP A C 1
ATOM 858 O O . TRP A 1 105 ? 17.167 3.483 -4.135 1.00 89.19 105 TRP A O 1
ATOM 868 N N . MET A 1 106 ? 15.523 4.926 -3.609 1.00 90.62 106 MET A N 1
ATOM 869 C CA . MET A 1 106 ? 15.906 5.118 -2.215 1.00 90.62 106 MET A CA 1
ATOM 870 C C . MET A 1 106 ? 14.733 4.677 -1.344 1.00 90.62 106 MET A C 1
ATOM 872 O O . MET A 1 106 ? 13.685 5.319 -1.327 1.00 90.62 106 MET A O 1
ATOM 876 N N . CYS A 1 107 ? 14.899 3.540 -0.671 1.00 90.62 107 CYS A N 1
ATOM 877 C CA . CYS A 1 107 ? 13.854 2.909 0.128 1.00 90.62 107 CYS A CA 1
ATOM 878 C C . CYS A 1 107 ? 14.274 2.902 1.594 1.00 90.62 107 CYS A C 1
ATOM 880 O O . CYS A 1 107 ? 15.281 2.293 1.952 1.00 90.62 107 CYS A O 1
ATOM 882 N N . SER A 1 108 ? 13.484 3.543 2.445 1.00 91.31 108 SER A N 1
ATOM 883 C CA . SER A 1 108 ? 13.746 3.619 3.877 1.00 91.31 108 SER A CA 1
ATOM 884 C C . SER A 1 108 ? 12.442 3.680 4.671 1.00 91.31 108 SER A C 1
ATOM 886 O O . SER A 1 108 ? 11.354 3.875 4.119 1.00 91.31 108 SER A O 1
ATOM 888 N N . PHE A 1 109 ? 12.534 3.481 5.987 1.00 91.00 109 PHE A N 1
ATOM 889 C CA . PHE A 1 109 ? 11.386 3.688 6.862 1.00 91.00 109 PHE A CA 1
ATOM 890 C C . PHE A 1 109 ? 11.088 5.188 7.006 1.00 91.00 109 PHE A C 1
ATOM 892 O O . PHE A 1 109 ? 12.019 5.990 7.110 1.00 91.00 109 PHE A O 1
ATOM 899 N N . PRO A 1 110 ? 9.806 5.597 7.071 1.00 87.50 110 PRO A N 1
ATOM 900 C CA . PRO A 1 110 ? 9.456 7.002 7.236 1.00 87.50 110 PRO A CA 1
ATOM 901 C C . PRO A 1 110 ? 10.184 7.637 8.428 1.00 87.50 110 PRO A C 1
ATOM 903 O O . PRO A 1 110 ? 10.159 7.089 9.529 1.00 87.50 110 PRO A O 1
ATOM 906 N N . LYS A 1 111 ? 10.758 8.831 8.217 1.00 87.62 111 LYS A N 1
ATOM 907 C CA . LYS A 1 111 ? 11.547 9.601 9.202 1.00 87.62 111 LYS A CA 1
ATOM 908 C C . LYS A 1 111 ? 12.937 9.026 9.541 1.00 87.62 111 LYS A C 1
ATOM 910 O O . LYS A 1 111 ? 13.462 9.347 10.604 1.00 87.62 111 LYS A O 1
ATOM 915 N N . SER A 1 112 ? 13.553 8.237 8.660 1.00 86.69 112 SER A N 1
ATOM 916 C CA . SER A 1 112 ? 14.934 7.755 8.846 1.00 86.69 112 SER A CA 1
ATOM 917 C C . SER A 1 112 ? 16.032 8.778 8.514 1.00 86.69 112 SER A C 1
ATOM 919 O O . SER A 1 112 ? 17.182 8.536 8.861 1.00 86.69 112 SER A O 1
ATOM 921 N N . GLY A 1 113 ? 15.696 9.923 7.906 1.00 75.31 113 GLY A N 1
ATOM 922 C CA . GLY A 1 113 ? 16.649 11.013 7.651 1.00 75.31 113 GLY A CA 1
ATOM 923 C C . GLY A 1 113 ? 17.406 10.946 6.321 1.00 75.31 113 GLY A C 1
ATOM 924 O O . GLY A 1 113 ? 18.492 11.513 6.241 1.00 75.31 113 GLY A O 1
ATOM 925 N N . GLU A 1 114 ? 16.835 10.288 5.310 1.00 52.50 114 GLU A N 1
ATOM 926 C CA . GLU A 1 114 ? 17.263 10.437 3.907 1.00 52.50 114 GLU A CA 1
ATOM 927 C C . GLU A 1 114 ? 16.818 11.784 3.309 1.00 52.50 114 GLU A C 1
ATOM 929 O O . GLU A 1 114 ? 15.691 12.230 3.648 1.00 52.50 114 GLU A O 1
#